Protein AF-A0A4R7ZC55-F1 (afdb_monomer)

Sequence (129 aa):
MEKTIYQKQPNLDYRSLVMVYFNGSERYLAHSFIHNGREGKYLSILYKDPLPEGDFIAGWNYLDDNSFSMVMVPEVSQELAVEDFYAAWNPDMITKGIEIIEVKGFDEINRLMADPEVNQQEFLFFGRK

Nearest PDB structures (foldseek):
  8q9t-assembly1_A  TM=2.649E-01  e=6.043E-01  Saccharomyces cerevisiae
  2poz-assembly1_F  TM=3.484E-01  e=6.175E+00  Mesorhizobium japonicum MAFF 303099
  4ebg-assembly1_A  TM=2.299E-01  e=1.064E+00  Staphylococcus aureus subsp. aureus Mu50
  8tm4-assembly1_H  TM=2.319E-01  e=5.115E+00  Homo sapiens

Mean predicted aligned error: 5.5 Å

Radius of gyration: 13.78 Å; Cα contacts (8 Å, |Δi|>4): 241; chains: 1; bounding box: 29×36×37 Å

pLDDT: mean 86.41, std 13.63, range [38.59, 96.62]

Organism: NCBI:txid1754012

Secondary structure (DSSP, 8-state):
---EEESS------SEEEEEEE-SS-EEEEEEEE---SS-SEEEEEE-SPPPSS-HHHHHHHHHHH-TT-EEEEES-HHHHHHHHHHHH-TT---S-EEEEE-SSTHHHHHHTTSHHHHT-SEEEEEE-

Foldseek 3Di:
DDWDWFQDDDQQPFQKKWKWADPPDFIWIKMKGQPCDPQARIKIKGQPDTQDPDQRVVSVVCCVVPGPPIDIDHHNGVVVSVLVVCCVPPVVDDDSTDIEAEDQDCVVVRVQCVDPVQVPDRMYMYGYD

Structure (mmCIF, N/CA/C/O backbone):
data_AF-A0A4R7ZC55-F1
#
_entry.id   AF-A0A4R7ZC55-F1
#
loop_
_atom_site.group_PDB
_atom_site.id
_atom_site.type_symbol
_atom_site.label_atom_id
_atom_site.label_alt_id
_atom_site.label_comp_id
_atom_site.label_asym_id
_atom_site.label_entity_id
_atom_site.label_seq_id
_atom_site.pdbx_PDB_ins_code
_atom_site.Cartn_x
_atom_site.Cartn_y
_atom_site.Cartn_z
_atom_site.occupancy
_atom_site.B_iso_or_equiv
_atom_site.auth_seq_id
_atom_site.auth_comp_id
_atom_site.auth_asym_id
_atom_site.auth_atom_id
_atom_site.pdbx_PDB_model_num
ATOM 1 N N . MET A 1 1 ? 9.122 9.401 16.197 1.00 48.50 1 MET A N 1
ATOM 2 C CA . MET A 1 1 ? 8.723 8.808 14.909 1.00 48.50 1 MET A CA 1
ATOM 3 C C . MET A 1 1 ? 8.837 9.917 13.890 1.00 48.50 1 MET A C 1
ATOM 5 O O . MET A 1 1 ? 8.244 10.965 14.114 1.00 48.50 1 MET A O 1
ATOM 9 N N . GLU A 1 2 ? 9.700 9.763 12.894 1.00 38.59 2 GLU A N 1
ATOM 10 C CA . GLU A 1 2 ? 9.895 10.794 11.874 1.00 38.59 2 GLU A CA 1
ATOM 11 C C . GLU A 1 2 ? 8.776 10.618 10.843 1.00 38.59 2 GLU A C 1
ATOM 13 O O . GLU A 1 2 ? 8.738 9.621 10.129 1.00 38.59 2 GLU A O 1
ATOM 18 N N . LYS A 1 3 ? 7.781 11.510 10.879 1.00 44.00 3 LYS A N 1
ATOM 19 C CA . LYS A 1 3 ? 6.688 11.551 9.902 1.00 44.00 3 LYS A CA 1
ATOM 20 C C . LYS A 1 3 ? 7.119 12.493 8.783 1.00 44.00 3 LYS A C 1
ATOM 22 O O . LYS A 1 3 ? 7.322 13.681 9.043 1.00 44.00 3 LYS A O 1
ATOM 27 N N . THR A 1 4 ? 7.258 11.984 7.564 1.00 46.25 4 THR A N 1
ATOM 28 C CA . THR A 1 4 ? 7.541 12.822 6.394 1.00 46.25 4 THR A CA 1
ATOM 29 C C . THR A 1 4 ? 6.233 13.084 5.661 1.00 46.25 4 THR A C 1
ATOM 31 O O . THR A 1 4 ? 5.672 12.200 5.019 1.00 46.25 4 THR A O 1
ATOM 34 N N . ILE A 1 5 ? 5.727 14.311 5.783 1.00 46.84 5 ILE A N 1
ATOM 35 C CA . ILE A 1 5 ? 4.497 14.751 5.119 1.00 46.84 5 ILE A CA 1
ATOM 36 C C . ILE A 1 5 ? 4.886 15.430 3.806 1.00 46.84 5 ILE A C 1
ATOM 38 O O . ILE A 1 5 ? 5.519 16.490 3.817 1.00 46.84 5 ILE 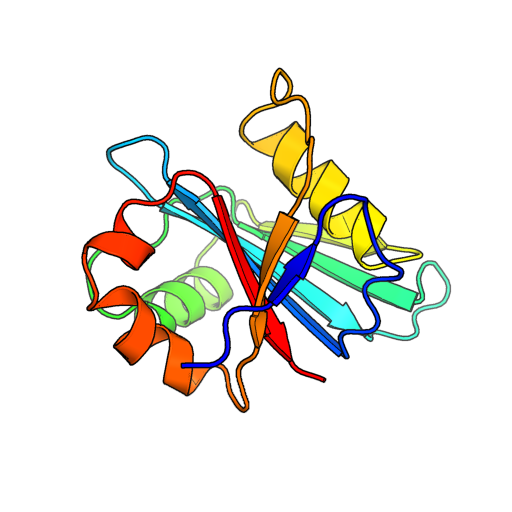A O 1
ATOM 42 N N . TYR A 1 6 ? 4.500 14.849 2.671 1.00 44.97 6 TYR A N 1
ATOM 43 C CA . TYR A 1 6 ? 4.785 15.423 1.359 1.00 44.97 6 TYR A CA 1
ATOM 44 C C . TYR A 1 6 ? 3.608 16.271 0.855 1.00 44.97 6 TYR A C 1
ATOM 46 O O . TYR A 1 6 ? 2.508 15.771 0.635 1.00 44.97 6 TYR A O 1
ATOM 54 N N . GLN A 1 7 ? 3.844 17.572 0.637 1.00 42.41 7 GLN A N 1
ATOM 55 C CA . GLN A 1 7 ? 2.816 18.539 0.194 1.00 42.41 7 GLN A CA 1
ATOM 56 C C . GLN A 1 7 ? 2.693 18.716 -1.337 1.00 42.41 7 GLN A C 1
ATOM 58 O O . GLN A 1 7 ? 2.088 19.673 -1.817 1.00 42.41 7 GLN A O 1
ATOM 63 N N . LYS A 1 8 ? 3.264 17.804 -2.123 1.00 41.72 8 LYS A N 1
ATOM 64 C CA . LYS A 1 8 ? 3.087 17.649 -3.579 1.00 41.72 8 LYS A CA 1
ATOM 65 C C . LYS A 1 8 ? 3.794 16.352 -3.957 1.00 41.72 8 LYS A C 1
ATOM 67 O O . LYS A 1 8 ? 4.874 16.150 -3.409 1.00 41.72 8 LYS A O 1
ATOM 72 N N . GLN A 1 9 ? 3.202 15.505 -4.813 1.00 51.22 9 GLN A N 1
ATOM 73 C CA . GLN A 1 9 ? 3.765 14.201 -5.219 1.00 51.22 9 GLN A CA 1
ATOM 74 C C . GLN A 1 9 ? 5.288 14.323 -5.439 1.00 51.22 9 GLN A C 1
ATOM 76 O O . GLN A 1 9 ? 5.713 14.950 -6.414 1.00 51.22 9 GLN A O 1
ATOM 81 N N . PRO A 1 10 ? 6.124 13.832 -4.508 1.00 58.66 10 PRO A N 1
ATOM 82 C CA . PRO A 1 10 ? 7.562 13.790 -4.716 1.00 58.66 10 PRO A CA 1
ATOM 83 C C . PRO A 1 10 ? 7.862 12.714 -5.749 1.00 58.66 10 PRO A C 1
ATOM 85 O O . PRO A 1 10 ? 7.053 11.813 -5.940 1.00 58.66 10 PRO A O 1
ATOM 88 N N . ASN A 1 11 ? 9.072 12.745 -6.308 1.00 64.62 11 ASN A N 1
ATOM 89 C CA . ASN A 1 11 ? 9.665 11.508 -6.804 1.00 64.62 11 ASN A CA 1
ATOM 90 C C . ASN A 1 11 ? 9.757 10.526 -5.618 1.00 64.62 11 ASN A C 1
ATOM 92 O O . ASN A 1 11 ? 10.582 10.704 -4.717 1.00 64.62 11 ASN A O 1
ATOM 96 N N . LEU A 1 12 ? 8.879 9.533 -5.593 1.00 84.69 12 LEU A N 1
ATOM 97 C CA . LEU A 1 12 ? 8.813 8.427 -4.656 1.00 84.69 12 LEU A CA 1
ATOM 98 C C . LEU A 1 12 ? 9.917 7.423 -4.979 1.00 84.69 12 LEU A C 1
ATOM 100 O O . LEU A 1 12 ? 9.697 6.362 -5.562 1.00 84.69 12 LEU A O 1
ATOM 104 N N . ASP A 1 13 ? 11.138 7.751 -4.565 1.00 87.19 13 ASP A N 1
ATOM 105 C CA . ASP A 1 13 ? 12.297 6.869 -4.712 1.00 87.19 13 ASP A CA 1
ATOM 106 C C . ASP A 1 13 ? 12.368 5.834 -3.576 1.00 87.19 13 ASP A C 1
ATOM 108 O O . ASP A 1 13 ? 13.298 5.799 -2.768 1.00 87.19 13 ASP A O 1
ATOM 112 N N . TYR A 1 14 ? 11.332 4.998 -3.489 1.00 91.94 14 TYR A N 1
ATOM 113 C CA . TYR A 1 14 ? 11.276 3.860 -2.576 1.00 91.94 14 TYR A CA 1
ATOM 114 C C . TYR A 1 14 ? 11.501 2.559 -3.344 1.00 91.94 14 TYR A C 1
ATOM 116 O O . TYR A 1 14 ? 10.921 2.333 -4.412 1.00 91.94 14 TYR A O 1
ATOM 124 N N . ARG A 1 15 ? 12.310 1.655 -2.776 1.00 92.75 15 ARG A N 1
ATOM 125 C CA . ARG A 1 15 ? 12.495 0.297 -3.315 1.00 92.75 15 ARG A CA 1
ATOM 126 C C . ARG A 1 15 ? 11.209 -0.503 -3.274 1.00 92.75 15 ARG A C 1
ATOM 128 O O . ARG A 1 15 ? 11.009 -1.367 -4.126 1.00 92.75 15 ARG A O 1
ATOM 135 N N . SER A 1 16 ? 10.379 -0.229 -2.277 1.00 94.88 16 SER A N 1
ATOM 136 C CA . SER A 1 16 ? 9.080 -0.858 -2.121 1.00 94.88 16 SER A CA 1
ATOM 137 C C . SER A 1 16 ? 8.119 0.020 -1.327 1.00 94.88 16 SER A C 1
ATOM 139 O O . SER A 1 16 ? 8.545 0.681 -0.375 1.00 94.88 16 SER A O 1
ATOM 141 N N . LEU A 1 17 ? 6.842 -0.006 -1.704 1.00 95.44 17 LEU A N 1
ATOM 142 C CA . LEU A 1 17 ? 5.739 0.662 -1.024 1.00 95.44 17 LEU A CA 1
ATOM 143 C C . LEU A 1 17 ? 4.656 -0.354 -0.685 1.00 95.44 17 LEU A C 1
ATOM 145 O O . LEU A 1 17 ? 4.213 -1.094 -1.556 1.00 95.44 17 LEU A O 1
ATOM 149 N N . VAL A 1 18 ? 4.203 -0.357 0.563 1.00 96.62 18 VAL A N 1
ATOM 150 C CA . VAL A 1 18 ? 2.980 -1.050 0.985 1.00 96.62 18 VAL A CA 1
ATOM 151 C C . VAL A 1 18 ? 1.891 -0.001 1.139 1.00 96.62 18 VAL A C 1
ATOM 153 O O . VAL A 1 18 ? 2.103 1.012 1.805 1.00 96.62 18 VAL A O 1
ATOM 156 N N . MET A 1 19 ? 0.746 -0.232 0.514 1.00 95.94 19 MET A N 1
ATOM 157 C CA . MET A 1 19 ? -0.368 0.702 0.419 1.00 95.94 19 MET A CA 1
ATOM 158 C C . MET A 1 19 ? -1.600 0.047 1.023 1.00 95.94 19 MET A C 1
ATOM 160 O O . MET A 1 19 ? -1.951 -1.074 0.659 1.00 95.94 19 MET A O 1
ATOM 164 N N . VAL A 1 20 ? -2.243 0.729 1.961 1.00 96.06 20 VAL A N 1
ATOM 165 C CA . VAL A 1 20 ? -3.395 0.209 2.694 1.00 96.06 20 VAL A CA 1
ATOM 166 C C . VAL A 1 20 ? -4.550 1.180 2.539 1.00 96.06 20 VAL A C 1
ATOM 168 O O . VAL A 1 20 ? -4.380 2.383 2.734 1.00 96.06 20 VAL A O 1
ATOM 171 N N . TYR A 1 21 ? -5.715 0.640 2.203 1.00 95.38 21 TYR A N 1
ATOM 172 C CA . TYR A 1 21 ? -6.979 1.357 2.164 1.00 95.38 21 TYR A CA 1
ATOM 173 C C . TYR A 1 21 ? -7.892 0.805 3.252 1.00 95.38 21 TYR A C 1
ATOM 175 O O . TYR A 1 21 ? -8.044 -0.409 3.375 1.00 95.38 21 TYR A O 1
ATOM 183 N N . PHE A 1 22 ? -8.502 1.681 4.039 1.00 94.88 22 PHE A N 1
ATOM 184 C CA . PHE A 1 22 ? -9.502 1.337 5.035 1.00 94.88 22 PHE A CA 1
ATOM 185 C C . PHE A 1 22 ? -10.832 1.979 4.654 1.00 94.88 22 PHE A C 1
ATOM 187 O O . PHE A 1 22 ? -10.981 3.198 4.702 1.00 94.88 22 PHE A O 1
ATOM 194 N N . ASN A 1 23 ? -11.829 1.155 4.332 1.00 93.00 23 ASN A N 1
ATOM 195 C CA . ASN A 1 23 ? -13.156 1.640 3.933 1.00 93.00 23 ASN A CA 1
ATOM 196 C C . ASN A 1 23 ? -14.064 2.007 5.128 1.00 93.00 23 ASN A C 1
ATOM 198 O O . ASN A 1 23 ? -15.256 2.257 4.951 1.00 93.00 23 ASN A O 1
ATOM 202 N N . GLY A 1 24 ? -13.529 1.986 6.354 1.00 93.38 24 GLY A N 1
ATOM 203 C CA . GLY A 1 24 ? -14.284 2.151 7.598 1.00 93.38 24 GLY A CA 1
ATOM 204 C C . GLY A 1 24 ? -14.675 0.837 8.285 1.00 93.38 24 GLY A C 1
ATOM 205 O O . GLY A 1 24 ? -15.155 0.866 9.417 1.00 93.38 24 GLY A O 1
ATOM 206 N N . SER A 1 25 ? -14.475 -0.317 7.646 1.00 93.62 25 SER A N 1
ATOM 207 C CA . SER A 1 25 ? -14.737 -1.643 8.231 1.00 93.62 25 SER A CA 1
ATOM 208 C C . SER A 1 25 ? -13.640 -2.654 7.909 1.00 93.62 25 SER A C 1
ATOM 210 O O . SER A 1 25 ? -13.126 -3.310 8.809 1.00 93.62 25 SER A O 1
ATOM 212 N N . GLU A 1 26 ? -13.224 -2.727 6.651 1.00 95.12 26 GLU A N 1
ATOM 213 C CA . GLU A 1 26 ? -12.237 -3.676 6.143 1.00 95.12 26 GLU A CA 1
ATOM 214 C C . GLU A 1 26 ? -11.008 -2.952 5.603 1.00 95.12 26 GLU A C 1
ATOM 216 O O . GLU A 1 26 ? -11.071 -1.781 5.206 1.00 95.12 26 GLU A O 1
ATOM 221 N N . ARG A 1 27 ? -9.886 -3.676 5.565 1.00 95.19 27 ARG A N 1
ATOM 222 C CA . ARG A 1 27 ? -8.647 -3.196 4.958 1.00 95.19 27 ARG A CA 1
ATOM 223 C C . ARG A 1 27 ? -8.385 -3.886 3.641 1.00 95.19 27 ARG A C 1
ATOM 225 O O . ARG A 1 27 ? -8.577 -5.086 3.528 1.00 95.19 27 ARG A O 1
ATOM 232 N N . TYR A 1 28 ? -7.861 -3.131 2.696 1.00 95.75 28 TYR A N 1
ATOM 233 C CA . TYR A 1 28 ? -7.429 -3.607 1.395 1.00 95.75 28 TYR A CA 1
ATOM 234 C C . TYR A 1 28 ? -5.979 -3.208 1.185 1.00 95.75 28 TYR A C 1
ATOM 236 O O . TYR A 1 28 ? -5.526 -2.182 1.699 1.00 95.75 28 TYR A O 1
ATOM 244 N N . LEU A 1 29 ? -5.242 -4.044 0.464 1.00 95.81 29 LEU A N 1
ATOM 245 C CA . LEU A 1 29 ? -3.794 -3.953 0.365 1.00 95.81 29 LEU A CA 1
ATOM 246 C C . LEU A 1 29 ? -3.361 -3.865 -1.095 1.00 95.81 29 LEU A C 1
ATOM 248 O O . LEU A 1 29 ? -3.888 -4.559 -1.966 1.00 95.81 29 LEU A O 1
ATOM 252 N N . ALA A 1 30 ? -2.328 -3.074 -1.338 1.00 96.44 30 ALA A N 1
ATOM 253 C CA . ALA A 1 30 ? -1.438 -3.260 -2.466 1.00 96.44 30 ALA A CA 1
ATOM 254 C C . ALA A 1 30 ? 0.017 -3.158 -2.007 1.00 96.44 30 ALA A C 1
ATOM 256 O O . ALA A 1 30 ? 0.332 -2.548 -0.985 1.00 96.44 30 ALA A O 1
ATOM 257 N N . HIS A 1 31 ? 0.922 -3.750 -2.772 1.00 95.81 31 HIS A N 1
ATOM 258 C CA . HIS A 1 31 ? 2.351 -3.597 -2.559 1.00 95.81 31 HIS A CA 1
ATOM 259 C C . HIS A 1 31 ? 3.074 -3.500 -3.897 1.00 95.81 31 HIS A C 1
ATOM 261 O O . HIS A 1 31 ? 2.873 -4.324 -4.787 1.00 95.81 31 HIS A O 1
ATOM 267 N N . SER A 1 32 ? 3.943 -2.505 -4.026 1.00 95.94 32 SER A N 1
ATOM 268 C CA . SER A 1 32 ? 4.756 -2.277 -5.213 1.00 95.94 32 SER A CA 1
ATOM 269 C C . SER A 1 32 ? 6.239 -2.317 -4.876 1.00 95.94 32 SER A C 1
ATOM 271 O O . SER A 1 32 ? 6.677 -1.843 -3.828 1.00 95.94 32 SER A O 1
ATOM 273 N N . PHE A 1 33 ? 7.054 -2.873 -5.768 1.00 95.25 33 PHE A N 1
ATOM 274 C CA . PHE A 1 33 ? 8.493 -3.027 -5.543 1.00 95.25 33 PHE A CA 1
ATOM 275 C C . PHE A 1 33 ? 9.293 -2.990 -6.841 1.00 95.25 33 PHE A C 1
ATOM 277 O O . PHE A 1 33 ? 8.766 -3.253 -7.920 1.00 95.25 33 PHE A O 1
ATOM 284 N N . ILE A 1 34 ? 10.583 -2.650 -6.744 1.00 93.00 34 ILE A N 1
ATOM 285 C CA . ILE A 1 34 ? 11.492 -2.658 -7.899 1.00 93.00 34 ILE A CA 1
ATOM 286 C C . ILE A 1 34 ? 11.558 -4.076 -8.472 1.00 93.00 34 ILE A C 1
ATOM 288 O O . ILE A 1 34 ? 12.011 -5.006 -7.804 1.00 93.00 34 ILE A O 1
ATOM 292 N N . HIS A 1 35 ? 11.162 -4.211 -9.734 1.00 87.50 35 HIS A N 1
ATOM 293 C CA . HIS A 1 35 ? 11.172 -5.468 -10.477 1.00 87.50 35 HIS A CA 1
ATOM 294 C C . HIS A 1 35 ? 12.162 -5.437 -11.654 1.00 87.50 35 HIS A C 1
ATOM 296 O O . HIS A 1 35 ? 12.641 -6.487 -12.074 1.00 87.50 35 HIS A O 1
ATOM 302 N N . ASN A 1 36 ? 12.535 -4.242 -12.147 1.00 79.44 36 ASN A N 1
ATOM 303 C CA . ASN A 1 36 ? 13.414 -4.039 -13.312 1.00 79.44 36 ASN A CA 1
ATOM 304 C C . ASN A 1 36 ? 12.999 -4.883 -14.538 1.00 79.44 36 ASN A C 1
ATOM 306 O O . ASN A 1 36 ? 13.846 -5.394 -15.276 1.00 79.44 36 ASN A O 1
ATOM 310 N N . GLY A 1 37 ? 11.690 -5.056 -14.735 1.00 73.75 37 GLY A N 1
ATOM 311 C CA . GLY A 1 37 ? 11.133 -5.793 -15.862 1.00 73.75 37 GLY A CA 1
ATOM 312 C C . GLY A 1 37 ? 11.246 -5.007 -17.170 1.00 73.75 37 GLY A C 1
ATOM 313 O O . GLY A 1 37 ? 11.521 -3.810 -17.183 1.00 73.75 37 GLY A O 1
ATOM 314 N N . ARG A 1 38 ? 11.003 -5.675 -18.304 1.00 73.19 38 ARG A N 1
ATOM 315 C CA . ARG A 1 38 ? 11.002 -5.009 -19.624 1.00 73.19 38 ARG A CA 1
ATOM 316 C C . ARG A 1 38 ? 9.906 -3.951 -19.767 1.00 73.19 38 ARG A C 1
ATOM 318 O O . ARG A 1 38 ? 10.096 -3.002 -20.517 1.00 73.19 38 ARG A O 1
ATOM 325 N N . GLU A 1 39 ? 8.781 -4.149 -19.089 1.00 78.12 39 GLU A N 1
ATOM 326 C CA . GLU A 1 39 ? 7.561 -3.345 -19.239 1.00 78.12 39 GLU A CA 1
ATOM 327 C C . GLU A 1 39 ? 7.401 -2.282 -18.138 1.00 78.12 39 GLU A C 1
ATOM 329 O O . GLU A 1 39 ? 6.532 -1.426 -18.243 1.00 78.12 39 GLU A O 1
ATOM 334 N N . GLY A 1 40 ? 8.262 -2.288 -17.113 1.00 79.06 40 GLY A N 1
ATOM 335 C CA . GLY A 1 40 ? 8.190 -1.353 -15.991 1.00 79.06 40 GLY A CA 1
ATOM 336 C C . GLY A 1 40 ? 9.357 -1.512 -15.014 1.00 79.06 40 GLY A C 1
ATOM 337 O O . GLY A 1 40 ? 9.907 -2.604 -14.839 1.00 79.06 40 GLY A O 1
ATOM 338 N N . LYS A 1 41 ? 9.749 -0.411 -14.360 1.00 87.94 41 LYS A N 1
ATOM 339 C CA . LYS A 1 41 ? 10.782 -0.414 -13.305 1.00 87.94 41 LYS A CA 1
ATOM 340 C C . LYS A 1 41 ? 10.274 -1.126 -12.046 1.00 87.94 41 LYS A C 1
ATOM 342 O O . LYS A 1 41 ? 11.057 -1.779 -11.350 1.00 87.94 41 LYS A O 1
ATOM 347 N N . TYR A 1 42 ? 8.978 -1.029 -11.783 1.00 93.69 42 TYR A N 1
ATOM 348 C CA . TYR A 1 42 ? 8.302 -1.584 -10.621 1.00 93.69 42 TYR A CA 1
ATOM 349 C C . TYR A 1 42 ? 7.267 -2.631 -11.044 1.00 93.69 42 TYR A C 1
ATOM 351 O O . TYR A 1 42 ? 6.846 -2.681 -12.198 1.00 93.69 42 TYR A O 1
ATOM 359 N N . LEU A 1 43 ? 6.878 -3.482 -10.104 1.00 95.12 43 LEU A N 1
ATOM 360 C CA . LEU A 1 43 ? 5.707 -4.345 -10.203 1.00 95.12 43 LEU A CA 1
ATOM 361 C C . LEU A 1 43 ? 4.788 -3.987 -9.040 1.00 95.12 43 LEU A C 1
ATOM 363 O O . LEU A 1 43 ? 5.248 -3.994 -7.897 1.00 95.12 43 LEU A O 1
ATOM 367 N N . SER A 1 44 ? 3.533 -3.662 -9.335 1.00 95.62 44 SER A N 1
ATOM 368 C CA . SER A 1 44 ? 2.473 -3.461 -8.350 1.00 95.62 44 SER A CA 1
ATOM 369 C C . SER A 1 44 ? 1.623 -4.720 -8.246 1.00 95.62 44 SER A C 1
ATOM 371 O O . SER A 1 44 ? 1.250 -5.313 -9.260 1.00 95.62 44 SER A O 1
ATOM 373 N N . ILE A 1 45 ? 1.338 -5.135 -7.017 1.00 96.31 45 ILE A N 1
ATOM 374 C CA . ILE A 1 45 ? 0.431 -6.229 -6.691 1.00 96.31 45 ILE A CA 1
ATOM 375 C C . ILE A 1 45 ? -0.730 -5.639 -5.903 1.00 96.31 45 ILE A C 1
ATOM 377 O O . ILE A 1 45 ? -0.533 -5.100 -4.816 1.00 96.31 45 ILE A O 1
ATOM 381 N N . LEU A 1 46 ? -1.936 -5.755 -6.447 1.00 96.50 46 LEU A N 1
ATOM 382 C CA . LEU A 1 46 ? -3.181 -5.343 -5.815 1.00 96.50 46 LEU A CA 1
ATOM 383 C C . LEU A 1 46 ? -3.959 -6.582 -5.371 1.00 96.50 46 LEU A C 1
ATOM 385 O O . LEU A 1 46 ? -4.287 -7.434 -6.200 1.00 96.50 46 LEU A O 1
ATOM 389 N N . TYR A 1 47 ? -4.313 -6.647 -4.090 1.00 95.81 47 TYR A N 1
ATOM 390 C CA . TYR A 1 47 ? -5.185 -7.684 -3.541 1.00 95.81 47 TYR A CA 1
ATOM 391 C C . TYR A 1 47 ? -6.604 -7.123 -3.454 1.00 95.8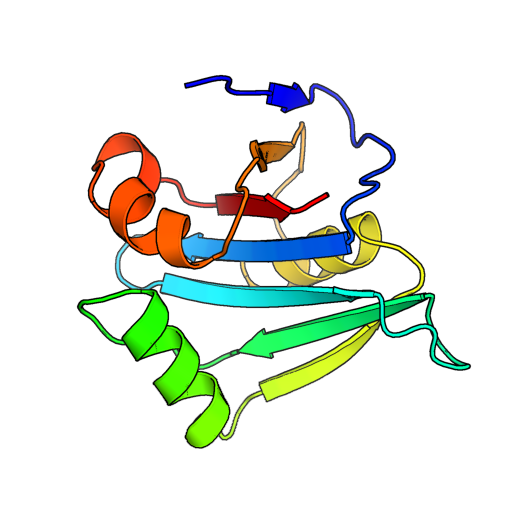1 47 TYR A C 1
ATOM 393 O O . TYR A 1 47 ? -6.826 -6.103 -2.802 1.00 95.81 47 TYR A O 1
ATOM 401 N N . LYS A 1 48 ? -7.566 -7.759 -4.134 1.00 92.88 48 LYS A N 1
ATOM 402 C CA . LYS A 1 48 ? -8.975 -7.322 -4.104 1.00 92.88 48 LYS A CA 1
ATOM 403 C C . LYS A 1 48 ? -9.772 -7.937 -2.958 1.00 92.88 48 LYS A C 1
ATOM 405 O O . LYS A 1 48 ? -10.846 -7.434 -2.639 1.00 92.88 48 LYS A O 1
ATOM 410 N N . ASP A 1 49 ? -9.255 -9.002 -2.356 1.00 95.44 49 ASP A N 1
ATOM 411 C CA . ASP A 1 49 ? -9.816 -9.573 -1.136 1.00 95.44 49 ASP A CA 1
ATOM 412 C C . ASP A 1 49 ? -9.393 -8.720 0.075 1.00 95.44 49 ASP A C 1
ATOM 414 O O . ASP A 1 49 ? -8.270 -8.197 0.090 1.00 95.44 49 ASP A O 1
ATOM 418 N N . PRO A 1 50 ? -10.256 -8.566 1.095 1.00 95.50 50 PRO A N 1
ATOM 419 C CA . PRO A 1 50 ? -9.904 -7.817 2.290 1.00 95.50 50 PRO A CA 1
ATOM 420 C C . PRO A 1 50 ? -8.798 -8.530 3.076 1.00 95.50 50 PRO A C 1
ATOM 422 O O . PRO A 1 50 ? -8.760 -9.759 3.179 1.00 95.50 50 PRO A O 1
ATOM 425 N N . LEU A 1 51 ? -7.911 -7.741 3.677 1.00 95.25 51 LEU A N 1
ATOM 426 C CA . LEU A 1 51 ? -6.907 -8.208 4.619 1.00 95.25 51 LEU A CA 1
ATOM 427 C C . LEU A 1 51 ? -7.606 -8.879 5.814 1.00 95.25 51 LEU A C 1
ATOM 429 O O . LEU A 1 51 ? -8.427 -8.226 6.468 1.00 95.25 51 LEU A O 1
ATOM 433 N N . PRO A 1 52 ? -7.274 -10.143 6.136 1.00 94.44 52 PRO A N 1
ATOM 434 C CA . PRO A 1 52 ? -7.833 -10.826 7.294 1.00 94.44 52 PRO A CA 1
ATOM 435 C C . PRO A 1 52 ? -7.610 -10.052 8.598 1.00 94.44 52 PRO A C 1
ATOM 437 O O . PRO A 1 52 ? -6.571 -9.417 8.794 1.00 94.44 52 PRO A O 1
ATOM 440 N N . GLU A 1 53 ? -8.573 -10.137 9.518 1.00 89.50 53 GLU A N 1
ATOM 441 C CA . GLU A 1 53 ? -8.429 -9.544 10.847 1.00 89.50 53 GLU A CA 1
ATOM 442 C C . GLU A 1 53 ? -7.263 -10.177 11.625 1.00 89.50 53 GLU A C 1
ATOM 444 O O . GLU A 1 53 ? -7.056 -11.392 11.599 1.00 89.50 53 GLU A O 1
ATOM 449 N N . GLY A 1 54 ? -6.531 -9.349 12.376 1.00 88.50 54 GLY A N 1
ATOM 450 C CA . GLY A 1 54 ? -5.434 -9.785 13.237 1.00 88.50 54 GLY A CA 1
ATOM 451 C C . GLY A 1 54 ? -4.090 -9.186 12.837 1.00 88.50 54 GLY A C 1
ATOM 452 O O . GLY A 1 54 ? -3.983 -7.982 12.605 1.00 88.50 54 GLY A O 1
ATOM 453 N N . ASP A 1 55 ? -3.051 -10.022 12.836 1.00 92.50 55 ASP A N 1
ATOM 454 C CA . ASP A 1 55 ? -1.685 -9.619 12.500 1.00 92.50 55 ASP A CA 1
ATOM 455 C C . ASP A 1 55 ? -1.583 -9.256 11.012 1.00 92.50 55 ASP A C 1
ATOM 457 O O . ASP A 1 55 ? -1.918 -10.065 10.144 1.00 92.50 55 ASP A O 1
ATOM 461 N N . PHE A 1 56 ? -1.120 -8.039 10.719 1.00 93.25 56 PHE A N 1
ATOM 462 C CA . PHE A 1 56 ? -1.085 -7.495 9.362 1.00 93.25 56 PHE A CA 1
ATOM 463 C C . PHE A 1 56 ? -0.201 -8.339 8.439 1.00 93.25 56 PHE A C 1
ATOM 465 O O . PHE A 1 56 ? -0.597 -8.641 7.316 1.00 93.25 56 PHE A O 1
ATOM 472 N N . ILE A 1 57 ? 0.976 -8.758 8.909 1.00 93.75 57 ILE A N 1
ATOM 473 C CA . ILE A 1 57 ? 1.913 -9.551 8.103 1.00 93.75 57 ILE A CA 1
ATOM 474 C C . ILE A 1 57 ? 1.399 -10.973 7.892 1.00 93.75 57 ILE A C 1
ATO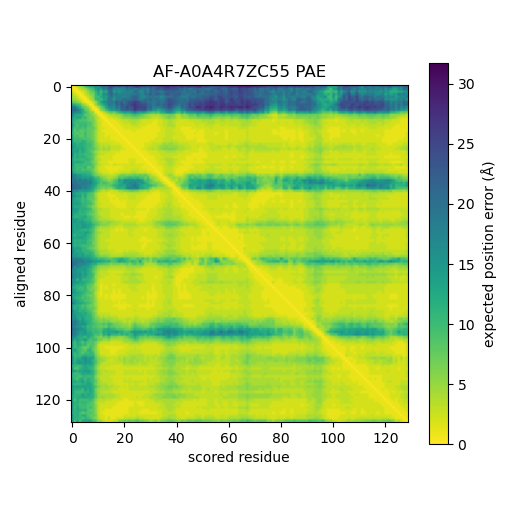M 476 O O . ILE A 1 57 ? 1.500 -11.493 6.783 1.00 93.75 57 ILE A O 1
ATOM 480 N N . ALA A 1 58 ? 0.803 -11.599 8.908 1.00 94.12 58 ALA A N 1
ATOM 481 C CA . ALA A 1 58 ? 0.161 -12.900 8.732 1.00 94.12 58 ALA A CA 1
ATOM 482 C C . ALA A 1 58 ? -1.008 -12.828 7.736 1.00 94.12 58 ALA A C 1
ATOM 484 O O . ALA A 1 58 ? -1.135 -13.707 6.884 1.00 94.12 58 ALA A O 1
ATOM 485 N N . GLY A 1 59 ? -1.825 -11.772 7.812 1.00 95.06 59 GLY A N 1
ATOM 486 C CA . GLY A 1 59 ? -2.912 -11.518 6.868 1.00 95.06 59 GLY A CA 1
ATOM 487 C C . GLY A 1 59 ? -2.407 -11.294 5.444 1.00 95.06 59 GLY A C 1
ATOM 488 O O . GLY A 1 59 ? -2.963 -11.855 4.505 1.00 95.06 59 GLY A O 1
ATOM 489 N N . TRP A 1 60 ? -1.319 -10.541 5.276 1.00 95.12 60 TRP A N 1
ATOM 490 C CA . TRP A 1 60 ? -0.701 -10.342 3.968 1.00 95.12 60 TRP A CA 1
ATOM 491 C C . TRP A 1 60 ? -0.156 -11.660 3.402 1.00 95.12 60 TRP A C 1
ATOM 493 O O . TRP A 1 60 ? -0.536 -12.040 2.299 1.00 95.12 60 TRP A O 1
ATOM 503 N N . ASN A 1 61 ? 0.621 -12.426 4.173 1.00 93.94 61 ASN A N 1
ATOM 504 C CA . ASN A 1 61 ? 1.105 -13.741 3.728 1.00 93.94 61 ASN A CA 1
ATOM 505 C C . ASN A 1 61 ? -0.052 -14.678 3.340 1.00 93.94 61 ASN A C 1
ATOM 507 O O . ASN A 1 61 ? 0.039 -15.418 2.365 1.00 93.94 61 ASN A O 1
ATOM 511 N N . TYR A 1 62 ? -1.169 -14.625 4.073 1.00 95.12 62 TYR A N 1
ATOM 512 C CA . TYR A 1 62 ? -2.363 -15.375 3.703 1.00 95.12 62 TYR A CA 1
ATOM 513 C C . TYR A 1 62 ? -2.904 -14.948 2.333 1.00 95.12 62 TYR A C 1
ATOM 515 O O . TYR A 1 62 ? -3.244 -15.813 1.528 1.00 95.12 62 TYR A O 1
ATOM 523 N N . LEU A 1 63 ? -2.968 -13.645 2.045 1.00 95.12 63 LEU A N 1
ATOM 524 C CA . LEU A 1 63 ? -3.402 -13.143 0.740 1.00 95.12 63 LEU A CA 1
ATOM 525 C C . LEU A 1 63 ? -2.445 -13.539 -0.394 1.00 95.12 63 LEU A C 1
ATOM 527 O O . LEU A 1 63 ? -2.927 -13.873 -1.474 1.00 95.12 63 LEU A O 1
ATOM 531 N N . ASP A 1 64 ? -1.131 -13.554 -0.158 1.00 91.50 64 ASP A N 1
ATOM 532 C CA . ASP A 1 64 ? -0.150 -14.045 -1.140 1.00 91.50 64 ASP A CA 1
ATOM 533 C C . ASP A 1 64 ? -0.420 -15.495 -1.552 1.00 91.50 64 ASP A C 1
ATOM 535 O O . ASP A 1 64 ? -0.359 -15.832 -2.735 1.00 91.50 64 ASP A O 1
ATOM 539 N N . ASP A 1 65 ? -0.775 -16.339 -0.585 1.00 91.00 65 ASP A N 1
ATOM 540 C CA . ASP A 1 65 ? -0.999 -17.765 -0.813 1.00 91.00 65 ASP A CA 1
ATOM 541 C C . ASP A 1 65 ? -2.426 -18.096 -1.292 1.00 91.00 65 ASP A C 1
ATOM 543 O O . ASP A 1 65 ? -2.642 -19.139 -1.914 1.00 91.00 65 ASP A O 1
ATOM 547 N N . ASN A 1 66 ? -3.417 -17.251 -0.976 1.00 89.88 66 ASN A N 1
ATOM 548 C CA . ASN A 1 66 ? -4.839 -17.615 -1.082 1.00 89.88 66 ASN A CA 1
ATOM 549 C C . ASN A 1 66 ? -5.717 -16.615 -1.846 1.00 89.88 66 ASN A C 1
ATOM 551 O O . ASN A 1 66 ? -6.874 -16.943 -2.119 1.00 89.88 66 ASN A O 1
ATOM 555 N N . SER A 1 67 ? -5.234 -15.418 -2.194 1.00 85.38 67 SER A N 1
ATOM 556 C CA . SER A 1 67 ? -6.065 -14.460 -2.929 1.00 85.38 67 SER A CA 1
ATOM 557 C C . SER A 1 67 ? -6.227 -14.892 -4.385 1.00 85.38 67 SER A C 1
ATOM 559 O O . SER A 1 67 ? -5.288 -14.877 -5.180 1.00 85.38 67 SER A O 1
ATOM 561 N N . PHE A 1 68 ? -7.457 -15.240 -4.764 1.00 78.56 68 PHE A N 1
ATOM 562 C CA . PHE A 1 68 ? -7.800 -15.592 -6.147 1.00 78.56 68 PHE A CA 1
ATOM 563 C C . PHE A 1 68 ? -8.041 -14.362 -7.030 1.00 78.56 68 PHE A C 1
ATOM 565 O O . PHE A 1 68 ? -8.267 -14.496 -8.233 1.00 78.56 68 PHE A O 1
ATOM 572 N N . SER A 1 69 ? -8.029 -13.167 -6.439 1.00 88.94 69 SER A N 1
ATOM 573 C CA . SER A 1 69 ? -8.427 -11.913 -7.075 1.00 88.94 69 SER A CA 1
ATOM 574 C C . SER A 1 69 ? -7.271 -10.903 -7.182 1.00 88.94 69 SER A C 1
ATOM 576 O O . SER A 1 69 ? -7.500 -9.712 -7.408 1.00 88.94 69 SER A O 1
ATOM 578 N N . MET A 1 70 ? -6.029 -11.391 -7.076 1.00 91.94 70 MET A N 1
ATOM 579 C CA . MET A 1 70 ? -4.804 -10.606 -7.219 1.00 91.94 70 MET A CA 1
ATOM 580 C C . MET A 1 70 ? -4.630 -10.063 -8.645 1.00 91.94 70 MET A C 1
ATOM 582 O O . MET A 1 70 ? -4.774 -10.789 -9.633 1.00 91.94 70 MET A O 1
ATOM 586 N N . VAL A 1 71 ? -4.275 -8.784 -8.755 1.00 93.62 71 VAL A N 1
ATOM 587 C CA . VAL A 1 71 ? -3.916 -8.129 -10.019 1.00 93.62 71 VAL A CA 1
ATOM 588 C C . VAL A 1 71 ? -2.464 -7.682 -9.946 1.00 93.62 71 VAL A C 1
ATOM 590 O O . VAL A 1 71 ? -2.064 -7.024 -8.991 1.00 93.62 71 VAL A O 1
ATOM 593 N N . MET A 1 72 ? -1.682 -8.036 -10.964 1.00 93.50 72 MET A N 1
ATOM 594 C CA . MET A 1 72 ? -0.282 -7.641 -11.094 1.00 93.50 72 MET A CA 1
ATOM 595 C C . MET A 1 72 ? -0.125 -6.693 -12.277 1.00 93.50 72 MET A C 1
ATOM 597 O O . MET A 1 72 ? -0.536 -7.033 -13.389 1.00 93.50 72 MET A O 1
ATOM 601 N N . VAL A 1 73 ? 0.477 -5.528 -12.045 1.00 92.19 73 VAL A N 1
ATOM 602 C CA . VAL A 1 73 ? 0.651 -4.481 -13.060 1.00 92.19 73 VAL A CA 1
ATOM 603 C C . VAL A 1 73 ? 2.113 -4.029 -13.077 1.00 92.19 73 VAL A C 1
ATOM 605 O O . VAL A 1 73 ? 2.642 -3.630 -12.037 1.00 92.19 73 VAL A O 1
ATOM 608 N N . PRO A 1 74 ? 2.823 -4.137 -14.215 1.00 93.69 74 PRO A N 1
ATOM 609 C CA . PRO A 1 74 ? 4.127 -3.508 -14.377 1.00 93.69 74 PRO A CA 1
ATOM 610 C C . PRO A 1 74 ? 3.981 -1.987 -14.372 1.00 93.69 74 PRO A C 1
ATOM 612 O O . PRO A 1 74 ? 3.217 -1.436 -15.156 1.00 93.69 74 PRO A O 1
ATOM 615 N N . GLU A 1 75 ? 4.766 -1.318 -13.535 1.00 92.75 75 GLU A N 1
ATOM 616 C CA . GLU A 1 75 ? 4.685 0.126 -13.338 1.00 92.75 75 GLU A CA 1
ATOM 617 C C . GLU A 1 75 ? 5.990 0.816 -13.719 1.00 92.75 75 GLU A C 1
ATOM 619 O O . GLU A 1 75 ? 7.099 0.361 -13.411 1.00 92.75 75 GLU A O 1
ATOM 624 N N . VAL A 1 76 ? 5.881 1.971 -14.369 1.00 91.50 76 VAL A N 1
ATOM 625 C CA . VAL A 1 76 ? 7.056 2.782 -14.723 1.00 91.50 76 VAL A CA 1
ATOM 626 C C . VAL A 1 76 ? 7.604 3.558 -13.523 1.00 91.50 76 VAL A C 1
ATOM 628 O O . VAL A 1 76 ? 8.796 3.876 -13.502 1.00 91.50 76 VAL A O 1
ATOM 631 N N . SER A 1 77 ? 6.775 3.820 -12.507 1.00 91.25 77 SER A N 1
ATOM 632 C CA . SER A 1 77 ? 7.151 4.572 -11.310 1.00 91.25 77 SER A CA 1
ATOM 633 C C . SER A 1 77 ? 6.285 4.209 -10.091 1.00 91.25 77 SER A C 1
ATOM 635 O O . SER A 1 77 ? 5.249 3.562 -10.230 1.00 91.25 77 SER A O 1
ATOM 637 N N . GLN A 1 78 ? 6.718 4.598 -8.886 1.00 91.94 78 GLN A N 1
ATOM 638 C CA . GLN A 1 78 ? 5.951 4.351 -7.655 1.00 91.94 78 GLN A CA 1
ATOM 639 C C . GLN A 1 78 ? 4.720 5.258 -7.548 1.00 91.94 78 GLN A C 1
ATOM 641 O O . GLN A 1 78 ? 3.721 4.887 -6.943 1.00 91.94 78 GLN A O 1
ATOM 646 N N . GLU A 1 79 ? 4.787 6.448 -8.136 1.00 89.94 79 GLU A N 1
ATOM 647 C CA . GLU A 1 79 ? 3.682 7.400 -8.202 1.00 89.94 79 GLU A CA 1
ATOM 648 C C . GLU A 1 79 ? 2.515 6.812 -8.984 1.00 89.94 79 GLU A C 1
ATOM 650 O O . GLU A 1 79 ? 1.388 6.895 -8.510 1.00 89.94 79 GLU A O 1
ATOM 655 N N . LEU A 1 80 ? 2.789 6.159 -10.120 1.00 90.31 80 LEU A N 1
ATOM 656 C CA . LEU A 1 80 ? 1.745 5.510 -10.909 1.00 90.31 80 LEU A CA 1
ATOM 657 C C . LEU A 1 80 ? 1.111 4.341 -10.142 1.00 90.31 80 LEU A C 1
ATOM 659 O O . LEU A 1 80 ? -0.107 4.243 -10.087 1.00 90.31 80 LEU A O 1
ATOM 663 N N . ALA A 1 81 ? 1.918 3.544 -9.429 1.00 92.88 81 ALA A N 1
ATOM 664 C CA . ALA A 1 81 ? 1.402 2.489 -8.553 1.00 92.88 81 ALA A CA 1
ATOM 665 C C . ALA A 1 81 ? 0.445 3.033 -7.471 1.00 92.88 81 ALA A C 1
ATOM 667 O O . ALA A 1 81 ? -0.558 2.400 -7.143 1.00 92.88 81 ALA A O 1
ATOM 668 N N . VAL A 1 82 ? 0.753 4.211 -6.914 1.00 92.00 82 VAL A N 1
ATOM 669 C CA . VAL A 1 82 ? -0.097 4.900 -5.932 1.00 92.00 82 VAL A CA 1
ATOM 670 C C . VAL A 1 82 ? -1.369 5.448 -6.585 1.00 92.00 82 VAL A C 1
ATOM 672 O O . VAL A 1 82 ? -2.446 5.326 -6.004 1.00 92.00 82 VAL A O 1
ATOM 675 N N . GLU A 1 83 ? -1.275 6.040 -7.777 1.00 89.88 83 GLU A N 1
ATOM 676 C CA . GLU A 1 83 ? -2.435 6.533 -8.534 1.00 89.88 83 GLU A CA 1
ATOM 677 C C . GLU A 1 83 ? -3.410 5.407 -8.885 1.00 89.88 83 GLU A C 1
ATOM 679 O O . GLU A 1 83 ? -4.609 5.544 -8.638 1.00 89.88 83 GLU A O 1
ATOM 684 N N . ASP A 1 84 ? -2.899 4.272 -9.356 1.00 91.00 84 ASP A N 1
ATOM 685 C CA . ASP A 1 84 ? -3.703 3.088 -9.658 1.00 91.00 84 ASP A CA 1
ATOM 686 C C . ASP A 1 84 ? -4.356 2.510 -8.397 1.00 91.00 84 ASP A C 1
ATOM 688 O O . ASP A 1 84 ? -5.525 2.111 -8.423 1.00 91.00 84 ASP A O 1
ATOM 692 N N . PHE A 1 85 ? -3.649 2.524 -7.261 1.00 93.50 85 PHE A N 1
ATOM 693 C CA . PHE A 1 85 ? -4.220 2.115 -5.978 1.00 93.50 85 PHE A CA 1
ATOM 694 C C . PHE A 1 85 ? -5.390 3.010 -5.550 1.00 93.50 85 PHE A C 1
ATOM 696 O O . PHE A 1 85 ? -6.436 2.502 -5.139 1.00 93.50 85 PHE A O 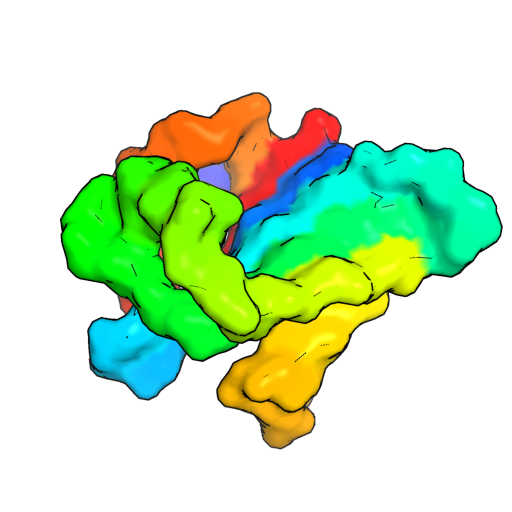1
ATOM 703 N N . TYR A 1 86 ? -5.248 4.333 -5.682 1.00 91.25 86 TYR A N 1
ATOM 704 C CA . TYR A 1 86 ? -6.350 5.262 -5.431 1.00 91.25 86 TYR A CA 1
ATOM 705 C C . TYR A 1 86 ? -7.5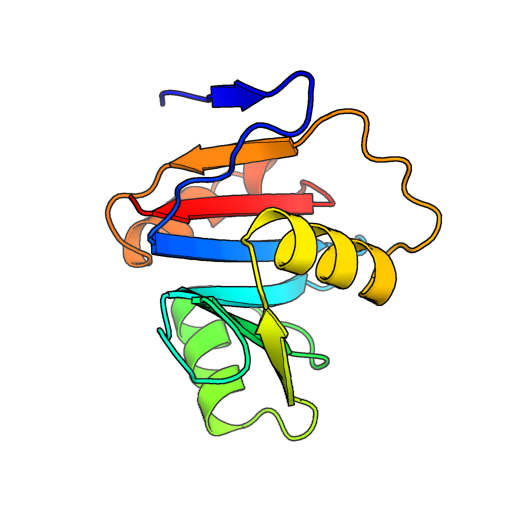16 5.020 -6.387 1.00 91.25 86 TYR A C 1
ATOM 707 O O . TYR A 1 86 ? -8.653 4.901 -5.936 1.00 91.25 86 TYR A O 1
ATOM 715 N N . ALA A 1 87 ? -7.249 4.885 -7.687 1.00 89.81 87 ALA A N 1
ATOM 716 C CA . ALA A 1 87 ? -8.281 4.647 -8.691 1.00 89.81 87 ALA A CA 1
ATOM 717 C C . ALA A 1 87 ? -9.066 3.348 -8.437 1.00 89.81 87 ALA A C 1
ATOM 719 O O . ALA A 1 87 ? -10.264 3.288 -8.719 1.00 89.81 87 ALA A O 1
ATOM 720 N N . ALA A 1 88 ? -8.415 2.322 -7.881 1.00 91.44 88 ALA A N 1
ATOM 721 C CA . ALA A 1 88 ? -9.050 1.050 -7.557 1.00 91.44 88 ALA A CA 1
ATOM 722 C C . ALA A 1 88 ? -10.040 1.140 -6.383 1.00 91.44 88 ALA A C 1
ATOM 724 O O . ALA A 1 88 ? -11.067 0.460 -6.414 1.00 91.44 88 ALA A O 1
ATOM 725 N N . TRP A 1 89 ? -9.746 1.955 -5.364 1.00 91.19 89 TRP A N 1
ATOM 726 C CA . TRP A 1 89 ? -10.487 1.941 -4.094 1.00 91.19 89 TRP A CA 1
ATOM 727 C C . TRP A 1 89 ? -11.283 3.209 -3.790 1.00 91.19 89 TRP A C 1
ATOM 729 O O . TRP A 1 89 ? -12.338 3.129 -3.166 1.00 91.19 89 TRP A O 1
ATOM 739 N N . ASN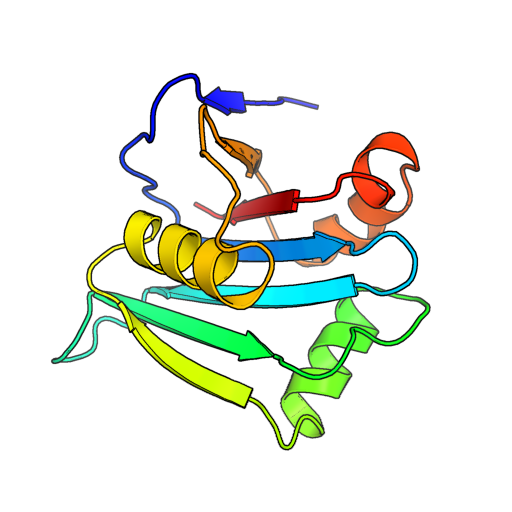 A 1 90 ? -10.814 4.371 -4.238 1.00 86.06 90 ASN A N 1
ATOM 740 C CA . ASN A 1 90 ? -11.517 5.643 -4.101 1.00 86.06 90 ASN A CA 1
ATOM 741 C C . ASN A 1 90 ? -11.202 6.557 -5.307 1.00 86.06 90 ASN A C 1
ATOM 743 O O . ASN A 1 90 ? -10.384 7.474 -5.195 1.00 86.06 90 ASN A O 1
ATOM 747 N N . PRO A 1 91 ? -11.835 6.327 -6.475 1.00 82.44 91 PRO A N 1
ATOM 748 C CA . PRO A 1 91 ? -11.529 7.052 -7.713 1.00 82.44 91 PRO A CA 1
ATOM 749 C C . PRO A 1 91 ? -11.880 8.546 -7.663 1.00 82.44 91 PRO A C 1
ATOM 751 O O . PRO A 1 91 ? -11.354 9.326 -8.454 1.00 82.44 91 PRO A O 1
ATOM 754 N N . ASP A 1 92 ? -12.745 8.954 -6.732 1.00 79.75 92 ASP A N 1
ATOM 755 C CA . ASP A 1 92 ? -13.120 10.356 -6.526 1.00 79.75 92 ASP A CA 1
ATOM 756 C C . ASP A 1 92 ? -12.121 11.105 -5.623 1.00 79.75 92 ASP A C 1
ATOM 758 O O . ASP A 1 92 ? -12.244 12.318 -5.409 1.00 79.75 92 ASP A O 1
ATOM 762 N N . MET A 1 93 ? -11.117 10.408 -5.076 1.00 74.56 93 MET A N 1
ATOM 763 C CA . MET A 1 93 ? -10.129 11.007 -4.192 1.00 74.56 93 MET A CA 1
ATOM 764 C C . MET A 1 93 ? -9.194 11.949 -4.951 1.00 74.56 93 MET A C 1
ATOM 766 O O . MET A 1 93 ? -8.386 11.552 -5.786 1.00 74.56 93 MET A O 1
ATOM 770 N N . ILE A 1 94 ? -9.244 13.230 -4.587 1.00 65.88 94 ILE A N 1
ATOM 771 C CA . ILE A 1 94 ? -8.310 14.239 -5.090 1.00 65.88 94 ILE A CA 1
ATOM 772 C C . ILE A 1 94 ? -7.082 14.258 -4.174 1.00 65.88 94 ILE A C 1
ATOM 774 O O . ILE A 1 94 ? -7.100 14.872 -3.101 1.00 65.88 94 ILE A O 1
ATOM 778 N N . THR A 1 95 ? -5.998 13.608 -4.592 1.00 64.94 95 THR A N 1
ATOM 779 C CA . THR A 1 95 ? -4.728 13.575 -3.855 1.00 64.94 95 THR A CA 1
ATOM 780 C C . THR A 1 95 ? -4.086 14.962 -3.783 1.00 64.94 95 THR A C 1
ATOM 782 O O . THR A 1 95 ? -3.492 15.472 -4.730 1.00 64.94 95 THR A O 1
ATOM 785 N N . LYS A 1 96 ? -4.180 15.607 -2.615 1.00 60.41 96 LYS A N 1
ATOM 786 C CA . LYS A 1 96 ? -3.483 16.883 -2.339 1.00 60.41 96 LYS A CA 1
ATOM 787 C C . LYS A 1 96 ? -2.057 16.688 -1.811 1.00 60.41 96 LYS A C 1
ATOM 789 O O . LYS A 1 96 ? -1.280 17.638 -1.777 1.00 60.41 96 LYS A O 1
ATOM 794 N N . GLY A 1 97 ? -1.727 15.469 -1.404 1.00 67.25 97 GLY A N 1
ATOM 795 C CA . GLY A 1 97 ? -0.454 15.058 -0.827 1.00 67.25 97 GLY A CA 1
ATOM 796 C C . GLY A 1 97 ? -0.564 13.615 -0.347 1.00 67.25 97 GLY A C 1
ATOM 797 O O . GLY A 1 97 ? -1.672 13.103 -0.191 1.00 67.25 97 GLY A O 1
ATOM 798 N N . ILE A 1 98 ? 0.578 12.971 -0.142 1.00 76.75 98 ILE A N 1
ATOM 799 C CA . ILE A 1 98 ? 0.663 11.609 0.391 1.00 76.75 98 ILE A CA 1
ATOM 800 C C . ILE A 1 98 ? 1.582 11.628 1.609 1.00 76.75 98 ILE A C 1
ATOM 802 O O . ILE A 1 98 ? 2.669 12.210 1.572 1.00 76.75 98 ILE A O 1
ATOM 806 N N . GLU A 1 99 ? 1.127 11.038 2.708 1.00 82.19 99 GLU A N 1
ATOM 807 C CA . GLU A 1 99 ? 1.964 10.792 3.880 1.00 82.19 99 GLU A CA 1
ATOM 808 C C . GLU A 1 99 ? 2.521 9.376 3.766 1.00 82.19 99 GLU A C 1
ATOM 810 O O . GLU A 1 99 ? 1.765 8.426 3.570 1.00 82.19 99 GLU A O 1
ATOM 815 N N . ILE A 1 100 ? 3.846 9.244 3.852 1.00 88.75 100 ILE A N 1
ATOM 816 C CA . ILE A 1 100 ? 4.524 7.948 3.801 1.00 88.75 100 ILE A CA 1
ATOM 817 C C . ILE A 1 100 ? 5.283 7.764 5.106 1.00 88.75 100 ILE A C 1
ATOM 819 O O . ILE A 1 100 ? 6.123 8.586 5.480 1.00 88.75 100 ILE A O 1
ATOM 823 N N . ILE A 1 101 ? 5.005 6.656 5.784 1.00 91.38 101 ILE A N 1
ATOM 824 C CA . ILE A 1 101 ? 5.756 6.230 6.957 1.00 91.38 101 ILE A CA 1
ATOM 825 C C . ILE A 1 101 ? 6.950 5.409 6.471 1.00 91.38 101 ILE A C 1
ATOM 827 O O . ILE A 1 101 ? 6.789 4.328 5.902 1.00 91.38 101 ILE A O 1
ATOM 831 N N . GLU A 1 102 ? 8.162 5.923 6.672 1.00 92.56 102 GLU A N 1
ATOM 832 C CA . GLU A 1 102 ? 9.369 5.176 6.317 1.00 92.56 102 GLU A CA 1
ATOM 833 C C . GLU A 1 102 ? 9.600 4.029 7.305 1.00 92.56 102 GLU A C 1
ATOM 835 O O . GLU A 1 102 ? 9.641 4.240 8.520 1.00 92.56 102 GLU A O 1
ATOM 840 N N . VAL A 1 103 ? 9.782 2.821 6.773 1.00 92.62 103 VAL A N 1
ATOM 841 C CA . VAL A 1 103 ? 10.051 1.601 7.542 1.00 92.62 103 VAL A CA 1
ATOM 842 C C . VAL A 1 103 ? 11.372 0.979 7.107 1.00 92.62 103 VAL A C 1
ATOM 844 O O . VAL A 1 103 ? 11.757 1.040 5.934 1.00 92.62 103 VAL A O 1
ATOM 847 N N . LYS A 1 104 ? 12.085 0.349 8.044 1.00 89.75 104 LYS A N 1
ATOM 848 C CA . LYS A 1 104 ? 13.318 -0.399 7.722 1.00 89.75 104 LYS A CA 1
ATOM 849 C C . LYS A 1 104 ? 13.007 -1.785 7.167 1.00 89.75 104 LYS A C 1
ATOM 851 O O . LYS A 1 104 ? 13.724 -2.286 6.299 1.00 89.75 104 LYS A O 1
ATOM 856 N N . GLY A 1 105 ? 11.932 -2.382 7.661 1.00 87.50 105 GLY A N 1
ATOM 857 C CA . GLY A 1 105 ? 11.426 -3.691 7.280 1.00 87.50 105 GLY A CA 1
ATOM 858 C C . GLY A 1 105 ? 9.913 -3.731 7.453 1.00 87.50 105 GLY A C 1
ATOM 859 O O . GLY A 1 105 ? 9.338 -2.927 8.185 1.00 87.50 105 GLY A O 1
ATOM 860 N N .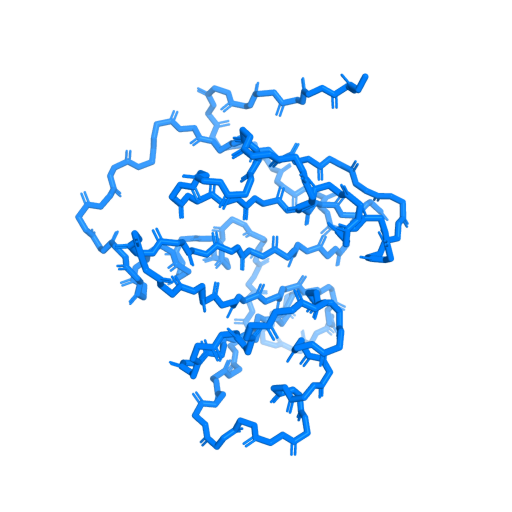 PHE A 1 106 ? 9.253 -4.640 6.740 1.00 87.19 106 PHE A N 1
ATOM 861 C CA . PHE A 1 106 ? 7.794 -4.743 6.799 1.00 87.19 106 PHE A CA 1
ATOM 862 C C . PHE A 1 106 ? 7.289 -5.336 8.116 1.00 87.19 106 PHE A C 1
ATOM 864 O O . PHE A 1 106 ? 6.147 -5.106 8.486 1.00 87.19 106 PHE A O 1
ATOM 871 N N . ASP A 1 107 ? 8.150 -5.997 8.885 1.00 87.38 107 ASP A N 1
ATOM 872 C CA . ASP A 1 107 ? 7.867 -6.418 10.257 1.00 87.38 107 ASP A CA 1
ATOM 873 C C . ASP A 1 107 ? 7.512 -5.240 11.186 1.00 87.38 107 ASP A C 1
ATOM 875 O O . ASP A 1 107 ? 6.731 -5.407 12.125 1.00 87.38 107 ASP A O 1
ATOM 879 N N . GLU A 1 108 ? 8.002 -4.028 10.896 1.00 91.88 108 GLU A N 1
ATOM 880 C CA . GLU A 1 108 ? 7.643 -2.819 11.647 1.00 91.88 108 GLU A CA 1
ATOM 881 C C . GLU A 1 108 ? 6.162 -2.432 11.468 1.00 91.88 108 GLU A C 1
ATOM 883 O O . GLU A 1 108 ? 5.583 -1.812 12.366 1.00 91.88 108 GLU A O 1
ATOM 888 N N . ILE A 1 109 ? 5.521 -2.837 10.361 1.00 92.12 109 ILE A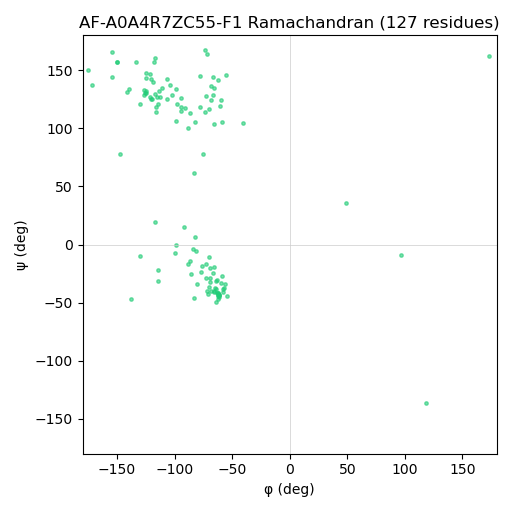 N 1
ATOM 889 C CA . ILE A 1 109 ? 4.133 -2.473 10.039 1.00 92.12 109 ILE A CA 1
ATOM 890 C C . ILE A 1 109 ? 3.169 -3.016 11.094 1.00 92.12 109 ILE A C 1
ATOM 892 O O . ILE A 1 109 ? 2.305 -2.274 11.548 1.00 92.12 109 ILE A O 1
ATOM 896 N N . ASN A 1 110 ? 3.354 -4.251 11.571 1.00 90.69 110 ASN A N 1
ATOM 897 C CA . ASN A 1 110 ? 2.506 -4.827 12.625 1.00 90.69 110 ASN A CA 1
ATOM 898 C C . ASN A 1 110 ? 2.446 -3.939 13.872 1.00 90.69 110 ASN A C 1
ATOM 900 O O . ASN A 1 110 ? 1.378 -3.690 14.430 1.00 90.69 110 ASN A O 1
ATOM 904 N N . ARG A 1 111 ? 3.604 -3.424 14.297 1.00 90.38 111 ARG A N 1
ATOM 905 C CA . ARG A 1 111 ? 3.681 -2.529 15.451 1.00 90.38 111 ARG A CA 1
ATOM 906 C C . ARG A 1 111 ? 3.028 -1.180 15.157 1.00 90.38 111 ARG A C 1
ATOM 908 O O . ARG A 1 111 ? 2.383 -0.630 16.042 1.00 90.38 111 ARG A O 1
ATOM 915 N N . LEU A 1 112 ? 3.219 -0.636 13.957 1.00 92.00 112 LEU A N 1
ATOM 916 C CA . LEU A 1 112 ? 2.634 0.648 13.557 1.00 92.00 112 LEU A CA 1
ATOM 917 C C . LEU A 1 112 ? 1.105 0.564 13.471 1.00 92.00 112 LEU A C 1
ATOM 919 O O . LEU A 1 112 ? 0.419 1.453 13.957 1.00 92.00 112 LEU A O 1
ATOM 923 N N . MET A 1 113 ? 0.576 -0.545 12.959 1.00 90.06 113 MET A N 1
ATOM 924 C CA . MET A 1 113 ? -0.863 -0.811 12.854 1.00 90.06 113 MET A CA 1
ATOM 925 C C . MET A 1 113 ? -1.539 -1.069 14.211 1.00 90.06 113 MET A C 1
ATOM 927 O O . MET A 1 113 ? -2.765 -1.080 14.296 1.00 90.06 113 MET A O 1
ATOM 931 N N . ALA A 1 114 ? -0.773 -1.243 15.293 1.00 89.62 114 ALA A N 1
ATOM 932 C CA . ALA A 1 114 ? -1.326 -1.293 16.646 1.00 89.62 114 ALA A CA 1
ATOM 933 C C . ALA A 1 114 ? -1.714 0.098 17.186 1.00 89.62 114 ALA A C 1
ATOM 935 O O . ALA A 1 114 ? -2.481 0.181 18.145 1.00 89.62 114 ALA A O 1
ATOM 936 N N . ASP A 1 115 ? -1.196 1.180 16.595 1.00 90.56 115 ASP A N 1
ATOM 937 C CA . ASP A 1 115 ? -1.572 2.552 16.939 1.00 90.56 115 ASP A CA 1
ATOM 938 C C . ASP A 1 115 ? -2.927 2.903 16.292 1.00 90.56 115 ASP A C 1
ATOM 940 O O . ASP A 1 115 ? -3.019 2.913 15.061 1.00 90.56 115 ASP A O 1
ATOM 944 N N . PRO A 1 116 ? -3.983 3.216 17.069 1.00 89.31 116 PRO A N 1
ATOM 945 C CA . PRO A 1 116 ? -5.289 3.567 16.518 1.00 89.31 116 PRO A CA 1
ATOM 946 C C . PRO A 1 116 ? -5.254 4.743 15.537 1.00 89.31 116 PRO A C 1
ATOM 948 O O . PRO A 1 116 ? -6.012 4.727 14.570 1.00 89.31 116 PRO A O 1
ATOM 951 N N . GLU A 1 117 ? -4.373 5.730 15.736 1.00 89.12 117 GLU A N 1
ATOM 952 C CA . GLU A 1 117 ? -4.273 6.894 14.842 1.00 89.12 117 GLU A CA 1
ATOM 953 C C . GLU A 1 117 ? -3.724 6.532 13.461 1.00 89.12 117 GLU A C 1
ATOM 955 O O . GLU A 1 117 ? -4.023 7.206 12.479 1.00 89.12 117 GLU A O 1
ATOM 960 N N . VAL A 1 118 ? -2.900 5.487 13.386 1.00 89.69 118 VAL A N 1
ATOM 961 C CA . VAL A 1 118 ? -2.374 4.940 12.130 1.00 89.69 118 VAL A CA 1
ATOM 962 C C . VAL A 1 118 ? -3.404 3.993 11.524 1.00 89.69 118 VAL A C 1
ATOM 964 O O . VAL A 1 118 ? -3.739 4.081 10.347 1.00 89.69 118 VAL A O 1
ATOM 967 N N . ASN A 1 119 ? -3.962 3.120 12.358 1.00 87.56 119 ASN A N 1
ATOM 968 C CA . ASN A 1 119 ? -4.827 2.023 11.948 1.00 87.56 119 ASN A CA 1
ATOM 969 C C . ASN A 1 119 ? -6.204 2.471 11.423 1.00 87.56 119 ASN A C 1
ATOM 971 O O . ASN A 1 119 ? -6.886 1.689 10.757 1.00 87.56 119 ASN A O 1
ATOM 975 N N . GLN A 1 120 ? -6.631 3.692 11.763 1.00 90.56 120 GLN A N 1
ATOM 976 C CA . GLN A 1 120 ? -7.906 4.286 11.346 1.00 90.56 120 GLN A CA 1
ATOM 977 C C . GLN A 1 120 ? -7.780 5.242 10.151 1.00 90.56 120 GLN A C 1
ATOM 979 O O . GLN A 1 120 ? -8.792 5.794 9.722 1.00 90.56 120 GLN A O 1
ATOM 984 N N . GLN A 1 121 ? -6.577 5.460 9.610 1.00 90.94 121 GLN A N 1
ATOM 985 C CA . GLN A 1 121 ? -6.424 6.289 8.413 1.00 90.94 121 GLN A CA 1
ATOM 986 C C . GLN A 1 121 ? -7.046 5.592 7.207 1.00 90.94 121 GLN A C 1
ATOM 988 O O . GLN A 1 121 ? -6.852 4.395 7.011 1.00 90.94 121 GLN A O 1
ATOM 993 N N . GLU A 1 122 ? -7.781 6.358 6.399 1.00 92.50 122 GLU A N 1
ATOM 994 C CA . GLU A 1 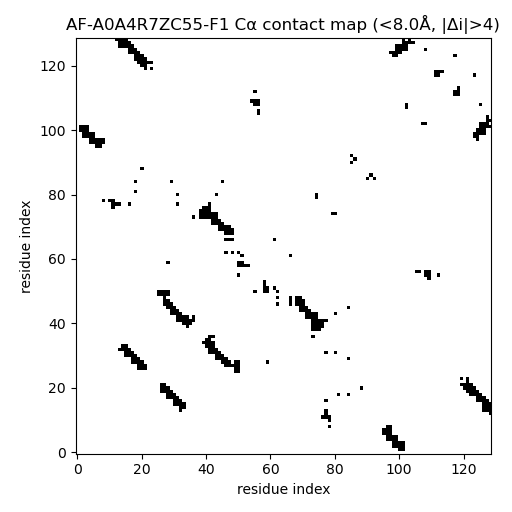122 ? -8.404 5.845 5.176 1.00 92.50 122 GLU A CA 1
ATOM 995 C C . GLU A 1 122 ? -7.345 5.333 4.197 1.00 92.50 122 GLU A C 1
ATOM 997 O O . GLU A 1 122 ? -7.491 4.250 3.648 1.00 92.50 122 GLU A O 1
ATOM 1002 N N . PHE A 1 123 ? -6.258 6.085 4.023 1.00 92.06 123 PHE A N 1
ATOM 1003 C CA . PHE A 1 123 ? -5.126 5.690 3.199 1.00 92.06 123 PHE A CA 1
ATOM 1004 C C . PHE A 1 123 ? -3.840 5.773 3.998 1.00 92.06 123 PHE A C 1
ATOM 1006 O O . PHE A 1 123 ? -3.574 6.778 4.656 1.00 92.06 123 PHE A O 1
ATOM 1013 N N . LEU A 1 124 ? -3.035 4.722 3.902 1.00 92.94 124 LEU A N 1
ATOM 1014 C CA . LEU A 1 124 ? -1.784 4.601 4.627 1.00 92.94 124 LEU A CA 1
ATOM 1015 C C . LEU A 1 124 ? -0.711 3.992 3.731 1.00 92.94 124 LEU A C 1
ATOM 1017 O O . LEU A 1 124 ? -0.939 2.989 3.055 1.00 92.94 124 LEU A O 1
ATOM 1021 N N . PHE A 1 125 ? 0.474 4.594 3.753 1.00 93.69 125 PHE A N 1
ATOM 1022 C CA . PHE A 1 125 ? 1.589 4.205 2.900 1.00 93.69 125 PHE A CA 1
ATOM 1023 C C . PHE A 1 125 ? 2.824 3.938 3.752 1.00 93.69 125 PHE A C 1
ATOM 1025 O O . PHE A 1 125 ? 3.235 4.786 4.546 1.00 93.69 125 PHE A O 1
ATOM 1032 N N . PHE A 1 126 ? 3.451 2.783 3.550 1.00 94.62 126 PHE A N 1
ATOM 1033 C CA . PHE A 1 126 ? 4.721 2.431 4.172 1.00 94.62 126 PHE A CA 1
ATOM 1034 C C . PHE A 1 126 ? 5.798 2.300 3.109 1.00 94.62 126 PHE A C 1
ATOM 1036 O O . PHE A 1 126 ? 5.679 1.478 2.200 1.00 94.62 126 PHE A O 1
ATOM 1043 N N . GLY A 1 127 ? 6.860 3.093 3.227 1.00 93.81 127 GLY A N 1
ATOM 1044 C CA . GLY A 1 127 ? 7.943 3.117 2.251 1.00 93.81 127 GLY A CA 1
ATOM 1045 C C . GLY A 1 127 ? 9.241 2.548 2.793 1.00 93.81 127 GLY A C 1
ATOM 1046 O O . GLY A 1 127 ? 9.674 2.907 3.885 1.00 93.81 127 GLY A O 1
ATOM 1047 N N . ARG A 1 128 ? 9.902 1.697 2.004 1.00 93.31 128 ARG A N 1
ATOM 1048 C CA . ARG A 1 128 ? 11.257 1.206 2.292 1.00 93.31 128 ARG A CA 1
ATOM 1049 C C . ARG A 1 128 ? 12.237 1.695 1.228 1.00 93.31 128 ARG A C 1
ATOM 1051 O O . ARG A 1 128 ? 12.004 1.502 0.032 1.00 93.31 128 ARG A O 1
ATOM 1058 N N . LYS A 1 129 ? 13.321 2.331 1.673 1.00 87.75 129 LYS A N 1
ATOM 1059 C CA . LYS A 1 129 ? 14.427 2.805 0.820 1.00 87.75 129 LYS A CA 1
ATOM 1060 C C . LYS A 1 129 ? 15.399 1.700 0.411 1.00 87.75 129 LYS A C 1
ATOM 1062 O O . LYS A 1 129 ? 15.333 0.578 0.961 1.00 87.75 129 LYS A O 1
#

Solvent-accessible surface area (backbone atoms only — not comparable to full-atom values): 7355 Å² total; per-residue (Å²): 133,83,78,52,76,37,82,48,88,64,89,56,82,48,48,28,39,41,39,38,40,37,82,86,85,54,37,33,44,33,42,33,32,70,58,70,48,98,81,14,44,21,37,30,39,38,42,72,56,66,50,52,91,76,57,54,63,62,23,48,54,46,43,76,79,63,51,90,57,60,43,77,45,66,20,77,44,58,60,57,48,51,51,53,52,39,53,74,77,45,66,85,64,79,83,70,48,56,59,41,43,74,41,95,49,76,76,55,48,48,64,50,53,69,37,66,82,58,56,68,38,49,68,44,36,40,32,26,112